Protein AF-T4VU06-F1 (afdb_monomer)

pLDDT: mean 76.26, std 5.99, range [52.94, 85.0]

Foldseek 3Di:
DDPVVVVVVVVLVVLLLVQLPDPPLCSNVVSLVVLLVVLQVVLVPDPDVVVSVVSNVVSVVVSVVSVVVSVVSNVVVVVVD

Radius of gyration: 14.78 Å; Cα contacts (8 Å, |Δi|>4): 51; chains: 1; bounding box: 35×23×39 Å

Mean predicted aligned error: 8.21 Å

Secondary structure (DSSP, 8-state):
--HHHHHHHHHHHHHHHHHHHSS-TTHHHHHHHHHHHHHHHHHHT-SSHHHHHHHHHHHHHHHHHHHHHHHHHHHHHHH--

Solvent-accessible surface area (backbone atoms only — not comparable to full-atom values): 4452 Å² total; per-residue (Å²): 133,62,72,68,59,55,55,52,53,52,51,53,53,51,49,40,55,55,31,50,71,42,89,54,75,59,57,33,46,49,59,41,49,53,54,45,54,51,37,52,54,54,30,71,69,37,95,42,71,71,57,13,53,53,51,34,54,61,50,45,53,57,35,50,52,49,49,50,52,44,50,52,53,50,52,55,52,62,73,76,105

Organism: NCBI:txid1233171

Sequence (81 aa):
MNFGFIVFLTMGICLQIFLSNKDNKLLGLVLPIITFVNSLLFSLQSFTIAIGIKVFIVTNISTLVLIIVYLICKVNKKRKK

Structure (mmCIF, N/CA/C/O backbone):
data_AF-T4VU06-F1
#
_entry.id   AF-T4VU06-F1
#
loop_
_atom_site.group_PDB
_atom_site.id
_atom_site.type_symbol
_atom_site.label_atom_id
_atom_site.label_alt_id
_atom_site.label_comp_id
_atom_site.label_asym_id
_atom_site.label_entity_id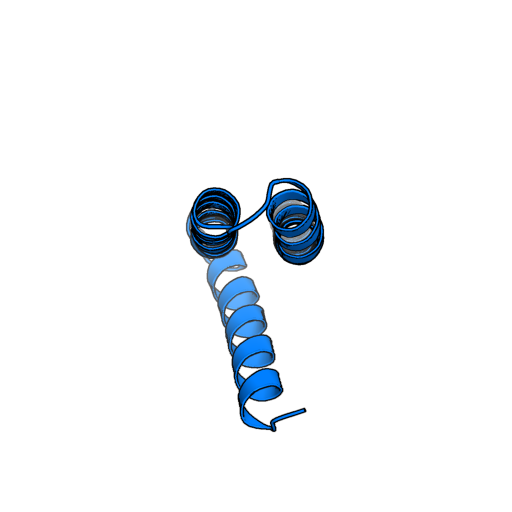
_atom_site.label_seq_id
_atom_site.pdbx_PDB_ins_code
_atom_site.Cartn_x
_atom_site.Cartn_y
_atom_site.Cartn_z
_atom_site.occupancy
_atom_site.B_iso_or_equiv
_atom_site.auth_seq_id
_atom_site.auth_comp_id
_atom_site.auth_asym_id
_atom_site.auth_atom_id
_atom_site.pdbx_PDB_model_num
ATOM 1 N N . MET A 1 1 ? -9.048 -6.974 -18.412 1.00 55.78 1 MET A N 1
ATOM 2 C CA . MET A 1 1 ? -8.955 -6.708 -16.958 1.00 55.78 1 MET A CA 1
ATOM 3 C C . MET A 1 1 ? -9.624 -7.883 -16.254 1.00 55.78 1 MET A C 1
ATOM 5 O O . MET A 1 1 ? -10.810 -8.085 -16.464 1.00 55.78 1 MET A O 1
ATOM 9 N N . ASN A 1 2 ? -8.857 -8.751 -15.587 1.00 72.69 2 ASN A N 1
ATOM 10 C CA . ASN A 1 2 ? -9.344 -10.054 -15.109 1.00 72.69 2 ASN A CA 1
ATOM 11 C C . ASN A 1 2 ? -10.286 -9.905 -13.905 1.00 72.69 2 ASN A C 1
ATOM 13 O O . ASN A 1 2 ? -9.956 -9.191 -12.961 1.00 72.69 2 ASN A O 1
ATOM 17 N N . PHE A 1 3 ? -11.416 -10.618 -13.912 1.00 81.81 3 PHE A N 1
ATOM 18 C CA . PHE A 1 3 ? -12.433 -10.603 -12.846 1.00 81.81 3 PHE A CA 1
ATOM 19 C C . PHE A 1 3 ? -11.837 -10.840 -11.444 1.00 81.81 3 PHE A C 1
ATOM 21 O O . PHE A 1 3 ? -12.219 -10.177 -10.481 1.00 81.81 3 PHE A O 1
ATOM 28 N N . GLY A 1 4 ? -10.812 -11.696 -11.343 1.00 79.94 4 GLY A N 1
ATOM 29 C CA . GLY A 1 4 ? -10.099 -11.956 -10.087 1.00 79.94 4 GLY A CA 1
ATOM 30 C C . GLY A 1 4 ? -9.433 -10.722 -9.463 1.00 79.94 4 GLY A C 1
ATOM 31 O O . GLY A 1 4 ? -9.339 -10.633 -8.242 1.00 79.94 4 GLY A O 1
ATOM 32 N N . PHE A 1 5 ? -9.034 -9.731 -10.267 1.00 73.56 5 PHE A N 1
ATOM 33 C CA . PHE A 1 5 ? -8.406 -8.504 -9.768 1.00 73.56 5 PHE A CA 1
ATOM 34 C C . PHE A 1 5 ? -9.406 -7.618 -9.012 1.00 73.56 5 PHE A C 1
ATOM 36 O O . PHE A 1 5 ? -9.067 -7.015 -7.997 1.00 73.56 5 PHE A O 1
ATOM 43 N N . ILE A 1 6 ? -10.658 -7.583 -9.479 1.00 76.62 6 ILE A N 1
ATOM 44 C CA . ILE A 1 6 ? -11.739 -6.827 -8.839 1.00 76.62 6 ILE A CA 1
ATOM 45 C C . ILE A 1 6 ? -12.087 -7.476 -7.498 1.00 76.62 6 ILE A C 1
ATOM 47 O O . ILE A 1 6 ? -12.110 -6.788 -6.483 1.00 76.62 6 ILE A O 1
ATOM 51 N N . VAL A 1 7 ? -12.260 -8.802 -7.473 1.00 81.81 7 VAL A N 1
ATOM 52 C CA . VAL A 1 7 ? -12.565 -9.557 -6.244 1.00 81.81 7 VAL A CA 1
ATOM 53 C C . VAL A 1 7 ? -11.477 -9.362 -5.183 1.00 81.81 7 VAL A C 1
ATOM 55 O O . VAL A 1 7 ? -11.791 -9.126 -4.017 1.00 81.81 7 VAL A O 1
ATOM 58 N N . PHE A 1 8 ? -10.203 -9.395 -5.584 1.00 78.38 8 PHE A N 1
ATOM 59 C CA . PHE A 1 8 ? -9.076 -9.172 -4.677 1.00 78.38 8 PHE A CA 1
ATOM 60 C C . PHE A 1 8 ? -9.086 -7.762 -4.065 1.00 78.38 8 PHE A C 1
ATOM 62 O O . PHE A 1 8 ? -8.914 -7.611 -2.854 1.00 78.38 8 PHE A O 1
ATOM 69 N N . LEU A 1 9 ? -9.356 -6.730 -4.876 1.00 77.19 9 LEU A N 1
ATOM 70 C CA . LEU A 1 9 ? -9.490 -5.350 -4.397 1.00 77.19 9 LEU A CA 1
ATOM 71 C C . LEU A 1 9 ? -10.665 -5.202 -3.424 1.00 77.19 9 LEU A C 1
ATOM 73 O O . LEU A 1 9 ? -10.499 -4.632 -2.346 1.00 77.19 9 LEU A O 1
ATOM 77 N N . THR A 1 10 ? -11.836 -5.749 -3.763 1.00 78.25 10 THR A N 1
ATOM 78 C CA . THR A 1 10 ? -13.025 -5.674 -2.904 1.00 78.25 10 THR A CA 1
ATOM 79 C C . THR A 1 10 ? -12.795 -6.382 -1.567 1.00 78.25 10 THR A C 1
ATOM 81 O O . THR A 1 10 ? -13.123 -5.830 -0.516 1.00 78.25 10 THR A O 1
ATOM 84 N N . MET A 1 11 ? -12.161 -7.560 -1.577 1.00 81.19 11 MET A N 1
ATOM 85 C CA . MET A 1 11 ? -11.813 -8.302 -0.362 1.00 81.19 11 MET A CA 1
ATOM 86 C C . MET A 1 11 ? -10.803 -7.539 0.509 1.00 81.19 11 MET A C 1
ATOM 88 O O . MET A 1 11 ? -10.982 -7.466 1.726 1.00 81.19 11 MET A O 1
ATOM 92 N N . GLY A 1 12 ? -9.792 -6.907 -0.096 1.00 78.12 12 GLY A N 1
ATOM 93 C CA . GLY A 1 12 ? -8.825 -6.067 0.617 1.00 78.12 12 GLY A CA 1
ATOM 94 C C . GLY A 1 12 ? -9.469 -4.856 1.302 1.00 78.12 12 GLY A C 1
ATOM 95 O O . GLY A 1 12 ? -9.163 -4.566 2.460 1.00 78.12 12 GLY A O 1
ATOM 96 N N . ILE A 1 13 ? -10.413 -4.191 0.627 1.00 75.75 13 ILE A N 1
ATOM 97 C CA . ILE A 1 13 ? -11.156 -3.046 1.178 1.00 75.75 13 ILE A CA 1
ATOM 98 C C . ILE A 1 13 ? -12.066 -3.493 2.332 1.00 75.75 13 ILE A C 1
ATOM 100 O O . ILE A 1 13 ? -12.054 -2.878 3.400 1.00 75.75 13 ILE A O 1
ATOM 104 N N . CYS A 1 14 ? -12.808 -4.595 2.165 1.00 78.62 14 CYS A N 1
ATOM 105 C CA . CYS A 1 14 ? -13.651 -5.158 3.226 1.00 78.62 14 CYS A CA 1
ATOM 106 C C . CYS A 1 14 ? -12.833 -5.528 4.469 1.00 78.62 14 CYS A C 1
ATOM 108 O O . CYS A 1 14 ? -13.233 -5.211 5.592 1.00 78.62 14 CYS A O 1
ATOM 110 N N . LEU A 1 15 ? -11.665 -6.147 4.273 1.00 78.25 15 LEU A N 1
ATOM 111 C CA . LEU A 1 15 ? -10.758 -6.508 5.357 1.00 78.25 15 LEU A CA 1
ATOM 112 C C . LEU A 1 15 ? -10.235 -5.265 6.089 1.00 78.25 15 LEU A C 1
ATOM 114 O O . LEU A 1 15 ? -10.169 -5.261 7.317 1.00 78.25 15 LEU A O 1
ATOM 118 N N . GLN A 1 16 ? -9.935 -4.183 5.366 1.00 79.00 16 GLN A N 1
ATOM 119 C CA . GLN A 1 16 ? -9.535 -2.913 5.972 1.00 79.00 16 GLN A CA 1
ATOM 120 C C . GLN A 1 16 ? -10.632 -2.278 6.820 1.00 79.00 16 GLN A C 1
ATOM 122 O O . GLN A 1 16 ? -10.357 -1.824 7.931 1.00 79.00 16 GLN A O 1
ATOM 127 N N . ILE A 1 17 ? -11.875 -2.284 6.339 1.00 72.19 17 ILE A N 1
ATOM 128 C CA . ILE A 1 17 ? -13.028 -1.780 7.094 1.00 72.19 17 ILE A CA 1
ATOM 129 C C . ILE A 1 17 ? -13.252 -2.636 8.349 1.00 72.19 17 ILE A C 1
ATOM 131 O O . ILE A 1 17 ? -13.472 -2.103 9.440 1.00 72.19 17 ILE A O 1
ATOM 135 N N . PHE A 1 18 ? -13.140 -3.961 8.228 1.00 77.94 18 PHE A N 1
ATOM 136 C CA . PHE A 1 18 ? -13.291 -4.887 9.349 1.00 77.94 18 PHE A CA 1
ATOM 137 C C . PHE A 1 18 ? -12.195 -4.699 10.412 1.00 77.94 18 PHE A C 1
ATOM 139 O O . PHE A 1 18 ? -12.501 -4.567 11.600 1.00 77.94 18 PHE A O 1
ATOM 146 N N . LEU A 1 19 ? -10.922 -4.607 10.003 1.00 72.19 19 LEU A N 1
ATOM 147 C CA . LEU A 1 19 ? -9.804 -4.363 10.923 1.00 72.19 19 LEU A CA 1
ATOM 148 C C . LEU A 1 19 ? -9.847 -2.950 11.527 1.00 72.19 19 LEU A C 1
ATOM 150 O O . LEU A 1 19 ? -9.463 -2.786 12.683 1.00 72.19 19 LEU A O 1
ATOM 154 N N . SER A 1 20 ? -10.330 -1.944 10.790 1.00 67.81 20 SER A N 1
ATOM 155 C CA . SER A 1 20 ? -10.478 -0.565 11.283 1.00 67.81 20 SER A CA 1
ATOM 156 C C . SER A 1 20 ? -11.566 -0.429 12.356 1.00 67.81 20 SER A C 1
ATOM 158 O O . SER A 1 20 ? -11.431 0.361 13.293 1.00 67.81 20 SER A O 1
ATOM 160 N N . ASN A 1 21 ? -12.626 -1.241 12.273 1.00 66.31 21 ASN A N 1
ATOM 161 C CA . ASN A 1 21 ? -13.690 -1.259 13.277 1.00 66.31 21 ASN A CA 1
ATOM 162 C C . ASN A 1 21 ? -13.275 -1.933 14.597 1.00 66.31 21 ASN A C 1
ATOM 164 O O . ASN A 1 21 ? -13.825 -1.600 15.653 1.00 66.31 21 ASN A O 1
ATOM 168 N N . LYS A 1 22 ? -12.277 -2.828 14.584 1.00 68.19 22 LYS A N 1
ATOM 169 C CA . LYS A 1 22 ? -11.734 -3.469 15.795 1.00 68.19 22 LYS A CA 1
ATOM 170 C C . LYS A 1 22 ? -11.053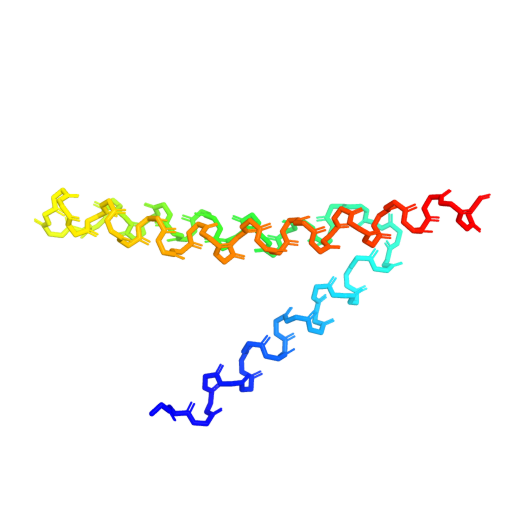 -2.427 16.706 1.00 68.19 22 LYS A C 1
ATOM 172 O O . LYS A 1 22 ? -10.579 -1.389 16.251 1.00 68.19 22 LYS A O 1
ATOM 177 N N . ASP A 1 23 ? -11.005 -2.649 18.021 1.00 65.75 23 ASP A N 1
ATOM 178 C CA . ASP A 1 23 ? -10.367 -1.697 18.957 1.00 65.75 23 ASP A CA 1
ATOM 179 C C . ASP A 1 23 ? -8.847 -1.583 18.799 1.00 65.75 23 ASP A C 1
ATOM 181 O O . ASP A 1 23 ? -8.254 -0.555 19.146 1.00 65.75 23 ASP A O 1
ATOM 185 N N . ASN A 1 24 ? -8.222 -2.589 18.189 1.00 66.81 24 ASN A N 1
ATOM 186 C CA . ASN A 1 24 ? -6.801 -2.576 17.880 1.00 66.81 24 ASN A CA 1
ATOM 187 C C . ASN A 1 24 ? -6.496 -1.618 16.725 1.00 66.81 24 ASN A C 1
ATOM 189 O O . 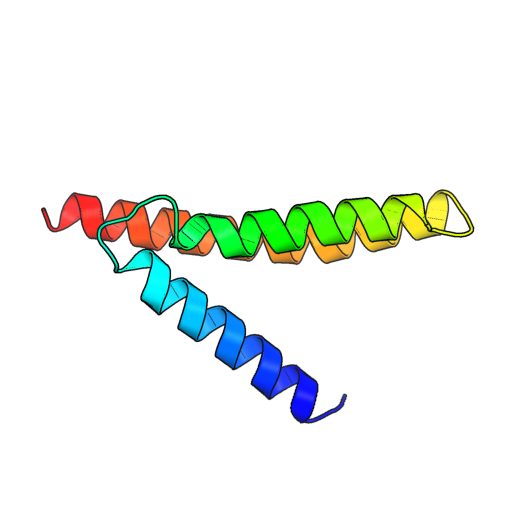ASN A 1 24 ? -6.483 -1.994 15.555 1.00 66.81 24 ASN A O 1
ATOM 193 N N . LYS A 1 25 ? -6.164 -0.375 17.093 1.00 65.81 25 LYS A N 1
ATOM 194 C CA . LYS A 1 25 ? -5.762 0.726 16.197 1.00 65.81 25 LYS A CA 1
ATOM 195 C C . LYS A 1 25 ? -4.693 0.336 15.169 1.00 65.81 25 LYS A C 1
ATOM 197 O O . LYS A 1 25 ? -4.649 0.959 14.113 1.00 65.81 25 LYS A O 1
ATOM 202 N N . LEU A 1 26 ? -3.837 -0.634 15.485 1.00 67.25 26 LEU A N 1
ATOM 203 C CA . LEU A 1 26 ? -2.744 -1.086 14.622 1.00 67.25 26 LEU A CA 1
ATOM 204 C C . LEU A 1 26 ? -3.207 -2.035 13.516 1.00 67.25 26 LEU A C 1
ATOM 206 O O . LEU A 1 26 ? -2.659 -1.976 12.423 1.00 67.25 26 LEU A O 1
ATOM 210 N N . LEU A 1 27 ? -4.238 -2.852 13.752 1.00 69.25 27 LEU A N 1
ATOM 211 C CA . LEU A 1 27 ? -4.681 -3.862 12.789 1.00 69.25 27 LEU A CA 1
ATOM 212 C C . LEU A 1 27 ? -5.131 -3.222 11.468 1.00 69.25 27 LEU A C 1
ATOM 214 O O . LEU A 1 27 ? -4.683 -3.635 10.404 1.00 69.25 27 LEU A O 1
ATOM 218 N N . GLY A 1 28 ? -5.919 -2.145 11.521 1.00 72.00 28 GLY A N 1
ATOM 219 C CA . GLY A 1 28 ? -6.321 -1.414 10.311 1.00 72.00 28 GLY A CA 1
ATOM 220 C C . GLY A 1 28 ? -5.153 -0.795 9.526 1.00 72.00 28 GLY A C 1
ATOM 221 O O . GLY A 1 28 ? -5.311 -0.512 8.343 1.00 72.00 28 GLY A O 1
ATOM 222 N N . LEU A 1 29 ? -3.988 -0.614 10.162 1.00 71.00 29 LEU A N 1
ATOM 223 C CA . LEU A 1 29 ? -2.783 -0.042 9.556 1.00 71.00 29 LEU A CA 1
ATOM 224 C C . LEU A 1 29 ? -1.796 -1.099 9.040 1.00 71.00 29 LEU A C 1
ATOM 226 O O . LEU A 1 29 ? -0.985 -0.786 8.174 1.00 71.00 29 LEU A O 1
ATOM 230 N N . VAL A 1 30 ? -1.883 -2.345 9.520 1.00 78.25 30 VAL A N 1
ATOM 231 C CA . VAL A 1 30 ? -1.010 -3.449 9.085 1.00 78.25 30 VAL A CA 1
ATOM 232 C C . VAL A 1 30 ? -1.112 -3.660 7.576 1.00 78.25 30 VAL A C 1
ATOM 234 O O . VAL A 1 30 ? -0.089 -3.793 6.913 1.00 78.25 30 VAL A O 1
ATOM 237 N N . LEU A 1 31 ? -2.323 -3.621 7.012 1.00 76.62 31 LEU A N 1
ATOM 238 C CA . LEU A 1 31 ? -2.519 -3.836 5.578 1.00 76.62 31 LEU A CA 1
ATOM 239 C C . LEU A 1 31 ? -1.885 -2.716 4.720 1.00 76.62 31 LEU A C 1
ATOM 241 O O . LEU A 1 31 ? -1.076 -3.059 3.859 1.00 76.62 31 LEU A O 1
ATOM 245 N N . PRO A 1 32 ? -2.138 -1.409 4.978 1.00 78.00 32 PRO A N 1
ATOM 246 C CA . PRO A 1 32 ? -1.413 -0.315 4.325 1.00 78.00 32 PRO A CA 1
ATOM 247 C C . PRO A 1 32 ? 0.115 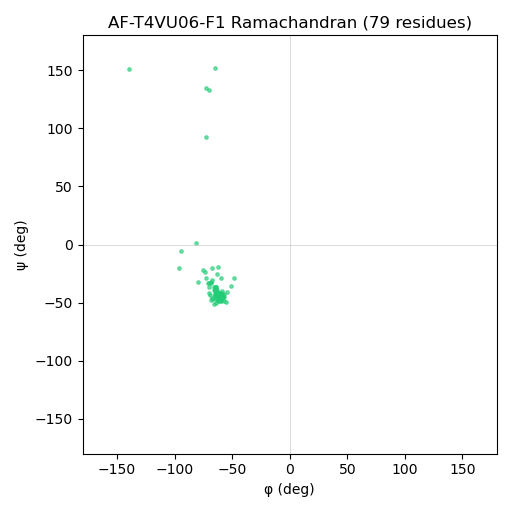-0.407 4.459 1.00 78.00 32 PRO A C 1
ATOM 249 O O . PRO A 1 32 ? 0.832 -0.146 3.494 1.00 78.00 32 PRO A O 1
ATOM 252 N N . ILE A 1 33 ? 0.622 -0.792 5.637 1.00 78.44 33 ILE A N 1
ATOM 253 C CA . ILE A 1 33 ? 2.066 -0.906 5.893 1.00 78.44 33 ILE A CA 1
ATOM 254 C C . ILE A 1 33 ? 2.673 -2.036 5.061 1.00 78.44 33 ILE A C 1
ATOM 256 O O . ILE A 1 33 ? 3.687 -1.826 4.400 1.00 78.44 33 ILE A O 1
ATOM 260 N N . ILE A 1 34 ? 2.044 -3.214 5.038 1.00 78.81 34 ILE A N 1
ATOM 261 C CA . ILE A 1 34 ? 2.515 -4.342 4.225 1.00 78.81 34 ILE A CA 1
ATOM 262 C C . ILE A 1 34 ? 2.520 -3.950 2.744 1.00 78.81 34 ILE A C 1
ATOM 264 O O . ILE A 1 34 ? 3.513 -4.185 2.059 1.00 78.81 34 ILE A O 1
ATOM 268 N N . THR A 1 35 ? 1.464 -3.291 2.249 1.00 79.81 35 THR A N 1
ATOM 269 C CA . THR A 1 35 ? 1.418 -2.831 0.851 1.00 79.81 35 THR A CA 1
ATOM 270 C C . THR A 1 35 ? 2.481 -1.780 0.537 1.00 79.81 35 THR A C 1
ATOM 272 O O . THR A 1 35 ? 3.069 -1.815 -0.542 1.00 79.81 35 THR A O 1
ATOM 275 N N . PHE A 1 36 ? 2.788 -0.889 1.483 1.00 79.88 36 PHE A N 1
ATOM 276 C CA . PHE A 1 36 ? 3.850 0.104 1.336 1.00 79.88 36 PHE A CA 1
ATOM 277 C C . PHE A 1 36 ? 5.228 -0.553 1.224 1.00 79.88 36 PHE A C 1
ATOM 279 O O . PHE A 1 36 ? 5.963 -0.281 0.275 1.00 79.88 36 PHE A O 1
ATOM 286 N N . VAL A 1 37 ? 5.552 -1.464 2.146 1.00 81.25 37 VAL A N 1
ATOM 287 C CA . VAL A 1 37 ? 6.830 -2.191 2.153 1.00 81.25 37 VAL A CA 1
ATOM 288 C C . VAL A 1 37 ? 6.990 -3.011 0.874 1.00 81.25 37 VAL A C 1
ATOM 290 O O . VAL A 1 37 ? 8.053 -2.987 0.256 1.00 81.25 37 VAL A O 1
ATOM 293 N N . ASN A 1 38 ? 5.920 -3.667 0.420 1.00 79.12 38 ASN A N 1
ATOM 294 C CA . ASN A 1 38 ? 5.949 -4.440 -0.818 1.00 79.12 38 ASN A CA 1
ATOM 295 C C . ASN A 1 38 ? 6.166 -3.543 -2.051 1.00 79.12 38 ASN A C 1
ATOM 297 O O . ASN A 1 38 ? 6.900 -3.915 -2.964 1.00 79.12 38 ASN A O 1
ATOM 301 N N . SER A 1 39 ? 5.593 -2.333 -2.058 1.00 78.12 39 SER A N 1
ATOM 302 C CA . SER A 1 39 ? 5.838 -1.351 -3.122 1.00 78.12 39 SER A CA 1
ATOM 303 C C . SER A 1 39 ? 7.285 -0.859 -3.165 1.00 78.12 39 SER A C 1
ATOM 305 O O . SER A 1 39 ? 7.848 -0.668 -4.243 1.00 78.12 39 SER A O 1
ATOM 307 N N . LEU A 1 40 ? 7.907 -0.704 -1.995 1.00 80.31 40 LEU A N 1
ATOM 308 C CA . LEU A 1 40 ? 9.296 -0.280 -1.870 1.00 80.31 40 LEU A CA 1
ATOM 309 C C . LEU A 1 40 ? 10.249 -1.372 -2.377 1.00 80.31 40 LEU A C 1
ATOM 311 O O . LEU A 1 40 ? 11.167 -1.079 -3.138 1.00 80.31 40 LEU A O 1
ATOM 315 N N . LEU A 1 41 ? 9.981 -2.635 -2.024 1.00 81.88 41 LEU A N 1
ATOM 316 C CA . LEU A 1 41 ? 10.713 -3.803 -2.527 1.00 81.88 41 LEU A CA 1
ATOM 317 C C . LEU A 1 41 ? 10.637 -3.912 -4.056 1.00 81.88 41 LEU A C 1
ATOM 319 O O . LEU A 1 41 ? 11.661 -4.105 -4.709 1.00 81.88 41 LEU A O 1
ATOM 323 N N . PHE A 1 42 ? 9.445 -3.733 -4.633 1.00 76.50 42 PHE A N 1
ATOM 324 C CA . PHE A 1 42 ? 9.255 -3.749 -6.088 1.00 76.50 42 PHE A CA 1
ATOM 325 C C . PHE A 1 42 ? 9.980 -2.593 -6.787 1.00 76.50 42 PHE A C 1
ATOM 327 O O . PHE A 1 42 ? 10.587 -2.776 -7.844 1.00 76.50 42 PHE A O 1
ATOM 334 N N . SER A 1 43 ? 9.956 -1.401 -6.185 1.00 74.88 43 SER A N 1
ATOM 335 C CA . SER A 1 43 ? 10.688 -0.246 -6.703 1.00 74.88 43 SER A CA 1
ATOM 336 C C . SER A 1 43 ? 12.203 -0.468 -6.688 1.00 74.88 43 SER A C 1
ATOM 338 O O . SER A 1 43 ? 12.875 -0.027 -7.617 1.00 74.88 43 SER A O 1
ATOM 340 N N . LEU A 1 44 ? 12.748 -1.153 -5.674 1.00 76.81 44 LEU A N 1
ATOM 341 C CA . LEU A 1 44 ? 14.181 -1.468 -5.594 1.00 76.81 44 LEU A CA 1
ATOM 342 C C . LEU A 1 44 ? 14.624 -2.504 -6.636 1.00 76.81 44 LEU A C 1
ATOM 344 O O . LEU A 1 44 ? 15.746 -2.436 -7.122 1.00 76.81 44 LEU A O 1
ATOM 348 N N . GLN A 1 45 ? 13.752 -3.452 -6.987 1.00 80.44 45 GLN A N 1
ATOM 349 C CA . GLN A 1 45 ? 14.035 -4.485 -7.994 1.00 80.44 45 GLN A CA 1
ATOM 350 C C . GLN A 1 45 ? 13.849 -3.999 -9.441 1.00 80.44 45 GLN A C 1
ATOM 352 O O . GLN A 1 45 ? 13.995 -4.773 -10.387 1.00 80.44 45 GLN A O 1
ATOM 357 N N . SER A 1 46 ? 13.489 -2.731 -9.642 1.00 77.38 46 SER A N 1
ATOM 358 C CA . SER A 1 46 ? 13.179 -2.204 -10.968 1.00 77.38 46 SER A CA 1
ATOM 359 C C . SER A 1 46 ? 14.428 -2.092 -11.846 1.00 77.38 46 SER A C 1
ATOM 361 O O . SER A 1 46 ? 15.445 -1.538 -11.443 1.00 77.38 46 SER A O 1
ATOM 363 N N . PHE A 1 47 ? 14.314 -2.570 -13.088 1.00 75.75 47 PHE A N 1
ATOM 364 C CA . PHE A 1 47 ? 15.418 -2.654 -14.054 1.00 75.75 47 PHE A CA 1
ATOM 365 C C . PHE A 1 47 ? 16.002 -1.284 -14.440 1.00 75.75 47 PHE A C 1
ATOM 367 O O . PHE A 1 47 ? 17.154 -1.177 -14.848 1.00 75.75 47 PHE A O 1
ATOM 374 N N . THR A 1 48 ? 15.202 -0.220 -14.323 1.00 85.00 48 THR A N 1
ATOM 375 C CA . THR A 1 48 ? 15.639 1.164 -14.527 1.00 85.00 48 THR A CA 1
ATOM 376 C C . THR A 1 48 ? 15.010 2.091 -13.492 1.00 85.00 48 THR A C 1
ATOM 378 O O . THR A 1 48 ? 13.882 1.880 -13.038 1.00 85.00 48 THR A O 1
ATOM 381 N N . ILE A 1 49 ? 15.725 3.170 -13.167 1.00 80.44 49 ILE A N 1
ATOM 382 C CA . ILE A 1 49 ? 15.308 4.183 -12.184 1.00 80.44 49 ILE A CA 1
ATOM 383 C C . ILE A 1 49 ? 13.966 4.821 -12.584 1.00 80.44 49 ILE A C 1
ATOM 385 O O . ILE A 1 49 ? 13.093 5.013 -11.741 1.00 80.44 49 ILE A O 1
ATOM 389 N N . ALA A 1 50 ? 13.759 5.085 -13.879 1.00 83.56 50 ALA A N 1
ATOM 390 C CA . ALA A 1 50 ? 12.516 5.667 -14.391 1.00 83.56 50 ALA A CA 1
ATOM 391 C C . ALA A 1 50 ? 11.298 4.747 -14.185 1.00 83.56 50 ALA A C 1
ATOM 393 O O . ALA A 1 50 ? 10.218 5.221 -13.826 1.00 83.56 50 ALA A O 1
ATOM 394 N N . ILE A 1 51 ? 11.469 3.433 -14.375 1.00 82.31 51 ILE A N 1
ATOM 395 C CA . ILE A 1 51 ? 10.411 2.444 -14.129 1.00 82.31 51 ILE A CA 1
ATOM 396 C C . ILE A 1 51 ? 10.151 2.319 -12.626 1.00 82.31 51 ILE A C 1
ATOM 398 O O . ILE A 1 51 ? 8.990 2.327 -12.222 1.00 82.31 51 ILE A O 1
ATOM 402 N N . GLY A 1 52 ? 11.205 2.297 -11.804 1.00 80.19 52 GLY A N 1
ATOM 403 C CA . GLY A 1 52 ? 11.084 2.261 -10.345 1.00 80.19 52 GLY A CA 1
ATOM 404 C C . GLY A 1 52 ? 10.279 3.437 -9.797 1.00 80.19 52 GLY A C 1
ATOM 405 O O . GLY A 1 52 ? 9.306 3.225 -9.079 1.00 80.19 52 GLY A O 1
ATOM 406 N N . ILE A 1 53 ? 10.588 4.666 -10.226 1.00 80.75 53 ILE A N 1
ATOM 407 C CA . ILE A 1 53 ? 9.841 5.871 -9.824 1.00 80.75 53 ILE A CA 1
ATOM 408 C C . ILE A 1 53 ? 8.372 5.777 -10.255 1.00 80.75 53 ILE A C 1
ATOM 410 O O . ILE A 1 53 ? 7.476 6.071 -9.463 1.00 80.75 53 ILE A O 1
ATOM 414 N N . LYS A 1 54 ? 8.100 5.338 -11.492 1.00 81.50 54 LYS A N 1
ATOM 415 C CA . LYS A 1 54 ? 6.723 5.177 -11.981 1.00 81.50 54 LYS A CA 1
ATOM 416 C C . LYS A 1 54 ? 5.931 4.172 -11.151 1.00 81.50 54 LYS A C 1
ATOM 418 O O . LYS A 1 54 ? 4.806 4.470 -10.752 1.00 81.50 54 LYS A O 1
ATOM 423 N N . VAL A 1 55 ? 6.508 2.995 -10.909 1.00 80.38 55 VAL A N 1
ATOM 424 C CA . VAL A 1 55 ? 5.872 1.933 -10.123 1.00 80.38 55 VAL A CA 1
ATOM 425 C C . VAL A 1 55 ? 5.633 2.432 -8.707 1.00 80.38 55 VAL A C 1
ATOM 427 O O . VAL A 1 55 ? 4.501 2.354 -8.244 1.00 80.38 55 VAL A O 1
ATOM 430 N N . PHE A 1 56 ? 6.641 3.048 -8.084 1.00 79.25 56 PHE A N 1
ATOM 431 C CA . PHE A 1 56 ? 6.543 3.604 -6.742 1.00 79.25 56 PHE A CA 1
ATOM 432 C C . PHE A 1 56 ? 5.392 4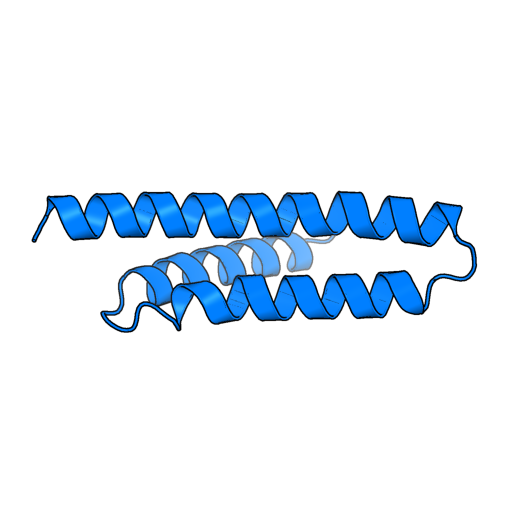.606 -6.619 1.00 79.25 56 PHE A C 1
ATOM 434 O O . PHE A 1 56 ? 4.573 4.465 -5.716 1.00 79.25 56 PHE A O 1
ATOM 441 N N . ILE A 1 57 ? 5.263 5.580 -7.526 1.00 81.25 57 ILE A N 1
ATOM 442 C CA . ILE A 1 57 ? 4.179 6.576 -7.458 1.00 81.25 57 ILE A CA 1
ATOM 443 C C . ILE A 1 57 ? 2.806 5.902 -7.580 1.00 81.25 57 ILE A C 1
ATOM 445 O O . ILE A 1 57 ? 1.928 6.144 -6.752 1.00 81.25 57 ILE A O 1
ATOM 449 N N . VAL A 1 58 ? 2.618 5.024 -8.570 1.00 80.38 58 VAL A N 1
ATOM 450 C CA . VAL A 1 58 ? 1.328 4.356 -8.815 1.00 80.38 58 VAL A CA 1
ATOM 451 C C . VAL A 1 58 ? 0.906 3.492 -7.626 1.00 80.38 58 VAL A C 1
ATOM 453 O O . VAL A 1 58 ? -0.241 3.561 -7.181 1.00 80.38 58 VAL A O 1
ATOM 456 N N . THR A 1 59 ? 1.825 2.710 -7.065 1.00 74.88 59 THR A N 1
ATOM 457 C CA . THR A 1 59 ? 1.527 1.850 -5.914 1.00 74.88 59 THR A CA 1
ATOM 458 C C . THR A 1 59 ? 1.315 2.654 -4.634 1.00 74.88 59 THR A C 1
ATOM 460 O O . THR A 1 59 ? 0.471 2.287 -3.818 1.00 74.88 59 THR A O 1
ATOM 463 N N . ASN A 1 60 ? 2.021 3.778 -4.466 1.00 79.38 60 ASN A N 1
ATOM 464 C CA . ASN A 1 60 ? 1.869 4.638 -3.292 1.00 79.38 60 ASN A CA 1
A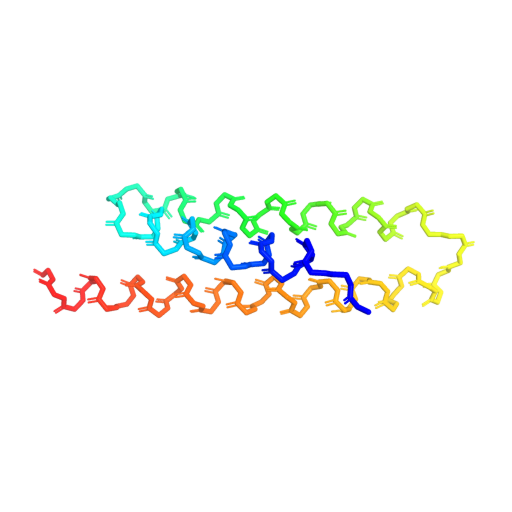TOM 465 C C . ASN A 1 60 ? 0.562 5.435 -3.289 1.00 79.38 60 ASN A C 1
ATOM 467 O O . ASN A 1 60 ? 0.025 5.685 -2.210 1.00 79.38 60 ASN A O 1
ATOM 471 N N . ILE A 1 61 ? -0.001 5.770 -4.456 1.00 78.62 61 ILE A N 1
ATOM 472 C CA . ILE A 1 61 ? -1.346 6.367 -4.543 1.00 78.62 61 ILE A CA 1
ATOM 473 C C . ILE A 1 61 ? -2.374 5.432 -3.900 1.00 78.62 61 ILE A C 1
ATOM 475 O O . ILE A 1 61 ? -3.189 5.869 -3.088 1.00 78.62 61 ILE A O 1
ATOM 479 N N . SER A 1 62 ? -2.295 4.132 -4.194 1.00 73.19 62 SER A N 1
ATOM 480 C CA . SER A 1 62 ? -3.202 3.145 -3.608 1.00 73.19 62 SER A CA 1
ATOM 481 C C . SER A 1 62 ? -3.028 3.055 -2.087 1.00 73.19 62 SER A C 1
ATOM 483 O O . SER A 1 62 ? -4.014 3.026 -1.356 1.00 73.19 62 SER A O 1
ATOM 485 N N . THR A 1 63 ? -1.792 3.091 -1.588 1.00 81.50 63 THR A N 1
ATOM 486 C CA . THR A 1 63 ? -1.495 3.106 -0.146 1.00 81.50 63 THR A CA 1
ATOM 487 C C . THR A 1 63 ? -2.048 4.351 0.555 1.00 81.50 63 THR A C 1
ATOM 489 O O . THR A 1 63 ? -2.624 4.242 1.639 1.00 81.50 63 THR A O 1
ATOM 492 N N . LEU A 1 64 ? -1.926 5.532 -0.063 1.00 79.94 64 LEU A N 1
ATOM 493 C CA . LEU A 1 64 ? -2.469 6.784 0.473 1.00 79.94 64 LEU A CA 1
ATOM 494 C C . 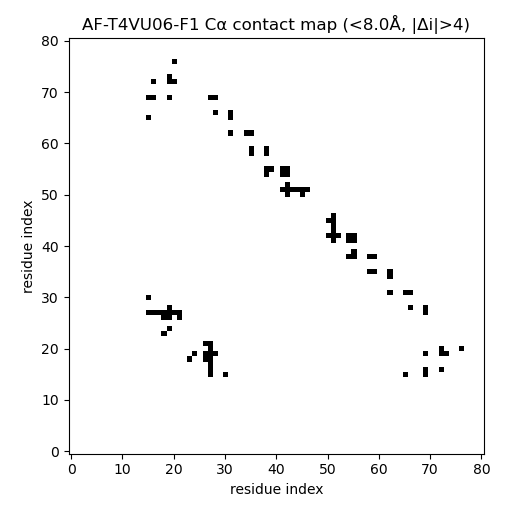LEU A 1 64 ? -3.991 6.726 0.616 1.00 79.94 64 LEU A C 1
ATOM 496 O O . LEU A 1 64 ? -4.517 7.121 1.656 1.00 79.94 64 LEU A O 1
ATOM 500 N N . VAL A 1 65 ? -4.693 6.179 -0.380 1.00 81.00 65 VAL A N 1
ATOM 501 C CA . VAL A 1 65 ? -6.151 5.983 -0.318 1.00 81.00 65 VAL A CA 1
ATOM 502 C C . VAL A 1 65 ? -6.531 5.108 0.882 1.00 81.00 65 VAL A C 1
ATOM 504 O O . VAL A 1 65 ? -7.422 5.472 1.649 1.00 81.00 65 VAL A O 1
ATOM 507 N N . LEU A 1 66 ? -5.815 4.004 1.107 1.00 76.31 66 LEU A N 1
ATOM 508 C CA . LEU A 1 66 ? -6.053 3.097 2.237 1.00 76.31 66 LEU A CA 1
ATOM 509 C C . LEU A 1 66 ? -5.805 3.781 3.598 1.00 76.31 66 LEU A C 1
ATOM 511 O O . LEU A 1 66 ? -6.584 3.611 4.538 1.00 76.31 66 LEU A O 1
ATOM 515 N N . ILE A 1 67 ? -4.760 4.610 3.703 1.00 79.69 67 ILE A N 1
ATOM 516 C CA . ILE A 1 67 ? -4.476 5.406 4.909 1.00 79.69 67 ILE A CA 1
ATOM 517 C C . ILE A 1 67 ? -5.580 6.440 5.163 1.00 79.69 67 ILE A C 1
ATOM 519 O O . ILE A 1 67 ? -6.028 6.584 6.302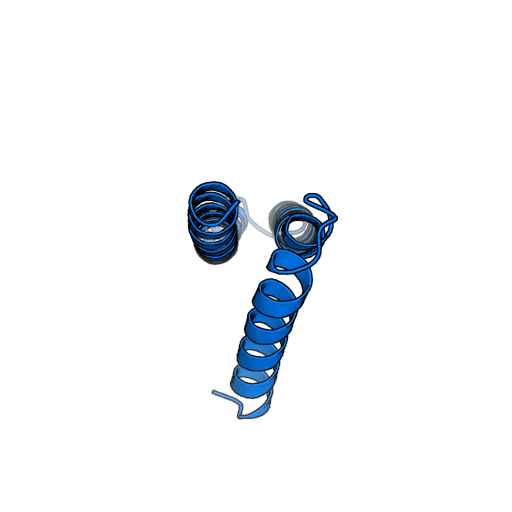 1.00 79.69 67 ILE A O 1
ATOM 523 N N . ILE A 1 68 ? -6.043 7.143 4.126 1.00 82.12 68 ILE A N 1
ATOM 524 C CA . ILE A 1 68 ? -7.118 8.140 4.234 1.00 82.12 68 ILE A CA 1
ATOM 525 C C . ILE A 1 68 ? -8.408 7.478 4.723 1.00 82.12 68 ILE A C 1
ATOM 527 O O . ILE A 1 68 ? -9.022 7.968 5.672 1.00 82.12 68 ILE A O 1
ATOM 531 N N . VAL A 1 69 ? -8.788 6.334 4.145 1.00 80.56 69 VAL A N 1
ATOM 532 C CA . VAL A 1 69 ? -9.962 5.562 4.585 1.00 80.56 69 VAL A CA 1
ATOM 533 C C . VAL A 1 69 ? -9.819 5.146 6.050 1.00 80.56 69 VAL A C 1
ATOM 535 O O . VAL A 1 69 ? -10.732 5.376 6.846 1.00 80.56 69 VAL A O 1
ATOM 538 N N . TYR A 1 70 ? -8.656 4.620 6.448 1.00 80.31 70 TYR A N 1
ATOM 539 C CA . TYR A 1 70 ? -8.385 4.292 7.848 1.00 80.31 70 TYR A CA 1
ATOM 540 C C . TYR A 1 70 ? -8.538 5.512 8.772 1.00 80.31 70 TYR A C 1
ATOM 542 O O . TYR A 1 70 ? -9.151 5.402 9.839 1.00 80.31 70 TYR A O 1
ATOM 550 N N . LEU A 1 71 ? -8.003 6.676 8.387 1.00 79.62 71 LEU A N 1
ATOM 551 C CA . LEU A 1 71 ? -8.090 7.901 9.183 1.00 79.62 71 LEU A CA 1
ATOM 552 C C . LEU A 1 71 ? -9.537 8.382 9.323 1.00 79.62 71 LEU A C 1
ATOM 554 O O . LEU A 1 71 ? -9.946 8.716 10.435 1.00 79.62 71 LEU A O 1
ATOM 558 N N . ILE A 1 72 ? -10.323 8.354 8.244 1.00 80.12 72 ILE A N 1
ATOM 559 C CA . ILE A 1 72 ? -11.749 8.709 8.263 1.00 80.12 72 ILE A CA 1
ATOM 560 C C . ILE A 1 72 ? -12.513 7.782 9.217 1.00 80.12 72 ILE A C 1
ATOM 562 O O . ILE A 1 72 ? -13.227 8.256 10.105 1.00 80.12 72 ILE A O 1
ATOM 566 N N . CYS A 1 73 ? -12.317 6.465 9.105 1.00 75.06 73 CYS A N 1
ATOM 567 C CA . CYS A 1 73 ? -12.933 5.490 10.006 1.00 75.06 73 CYS A CA 1
ATOM 568 C C . CYS A 1 73 ? -12.526 5.725 11.470 1.00 75.06 73 CYS A C 1
ATOM 570 O O . CYS A 1 73 ? -13.372 5.706 12.366 1.00 75.06 73 CYS A O 1
ATOM 572 N N . LYS A 1 74 ? -11.249 6.030 11.723 1.00 75.75 74 LYS A N 1
ATOM 573 C CA . LYS A 1 74 ? -10.727 6.324 13.064 1.00 75.75 74 LYS A CA 1
ATOM 574 C C . LYS A 1 74 ? -11.318 7.600 13.660 1.00 75.75 74 LYS A C 1
ATOM 576 O O . LYS A 1 74 ? -11.649 7.612 14.846 1.00 75.75 74 LYS A O 1
ATOM 581 N N . VAL A 1 75 ? -11.445 8.665 12.868 1.00 81.38 75 VAL A N 1
ATOM 582 C CA . VAL A 1 75 ? -12.069 9.928 13.292 1.00 81.38 75 VAL A CA 1
ATOM 583 C C . VAL A 1 75 ? -13.541 9.700 13.628 1.00 81.38 75 VAL A C 1
ATOM 585 O O . VAL A 1 75 ? -13.995 10.124 14.690 1.00 81.38 75 VAL A O 1
ATOM 588 N N . ASN A 1 76 ? -14.265 8.957 12.790 1.00 75.75 76 ASN A N 1
ATOM 589 C CA . ASN A 1 76 ? -15.669 8.633 13.034 1.00 75.75 76 ASN A CA 1
ATOM 590 C C . ASN A 1 76 ? -15.862 7.760 14.282 1.00 75.75 76 ASN A C 1
ATOM 592 O O . ASN A 1 76 ? -16.781 8.009 15.059 1.00 75.75 76 ASN A O 1
ATOM 596 N N . LYS A 1 77 ? -14.973 6.790 14.536 1.00 73.44 77 LYS A N 1
ATOM 597 C CA . LYS A 1 77 ? -15.010 5.973 15.760 1.00 73.44 77 LYS A CA 1
ATOM 598 C C . LYS A 1 77 ? -14.727 6.799 17.018 1.00 73.44 77 LYS A C 1
ATOM 600 O O . LYS A 1 77 ? -15.386 6.591 18.029 1.00 73.44 77 LYS A O 1
ATOM 605 N N . LYS A 1 78 ? -13.786 7.750 16.962 1.00 68.75 78 LYS A N 1
ATOM 606 C CA . LYS A 1 78 ? -13.504 8.672 18.079 1.00 68.75 78 LYS A CA 1
ATOM 607 C C . LYS A 1 78 ? -14.644 9.650 18.367 1.00 68.75 78 LYS A C 1
ATOM 609 O O . LYS A 1 78 ? -14.776 10.052 19.506 1.00 68.75 78 LYS A O 1
ATOM 614 N N . ARG A 1 79 ? -15.431 10.042 17.359 1.00 67.88 79 ARG A N 1
ATOM 615 C CA . ARG A 1 79 ? -16.606 10.918 17.535 1.00 67.88 79 ARG A CA 1
ATOM 616 C C . ARG A 1 79 ? -17.821 10.209 18.141 1.00 67.88 79 ARG A C 1
ATOM 618 O O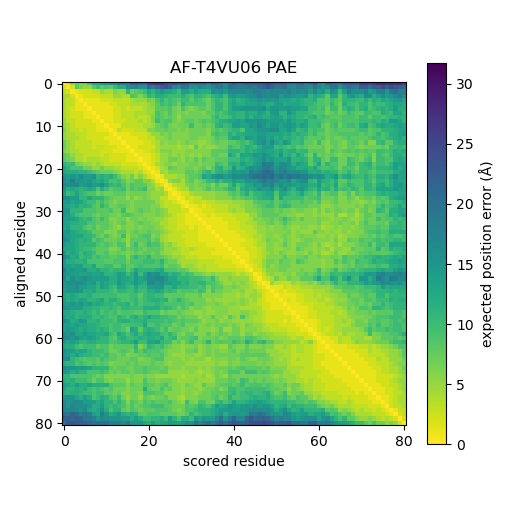 . ARG A 1 79 ? -18.709 10.883 18.642 1.00 67.88 79 ARG A O 1
ATOM 625 N N . LYS A 1 80 ? -17.890 8.878 18.034 1.00 61.84 80 LYS A N 1
ATOM 626 C CA . LYS A 1 80 ? -18.981 8.050 18.579 1.00 61.84 80 LYS A CA 1
ATOM 627 C C . LYS A 1 80 ? -18.689 7.481 19.977 1.00 61.84 80 LYS A C 1
ATOM 629 O O . LYS A 1 80 ? -19.554 6.804 20.522 1.00 61.84 80 LYS A O 1
ATOM 634 N N . LYS A 1 81 ? -17.478 7.686 20.501 1.00 52.94 81 LYS A N 1
ATOM 635 C CA . LYS A 1 81 ? -17.060 7.318 21.861 1.00 52.94 81 LYS A CA 1
ATOM 636 C C . LYS A 1 81 ? -17.078 8.561 22.733 1.00 52.94 81 LYS A C 1
ATOM 638 O O . LYS A 1 81 ? -17.407 8.400 23.921 1.00 52.94 81 LYS A O 1
#